Protein AF-A0AAU3Z5N7-F1 (afdb_monomer_lite)

Radius of gyration: 25.89 Å; chains: 1; bounding box: 48×49×68 Å

Structure (mmCIF, N/CA/C/O backbone):
data_AF-A0AAU3Z5N7-F1
#
_entry.id   AF-A0AAU3Z5N7-F1
#
loop_
_atom_site.group_PDB
_atom_site.id
_atom_site.type_symbol
_atom_site.label_atom_id
_atom_site.label_alt_id
_atom_site.label_comp_id
_atom_site.label_asym_id
_atom_site.label_entity_id
_atom_site.label_seq_id
_atom_site.pdbx_PDB_ins_code
_atom_site.Cartn_x
_atom_site.Cartn_y
_atom_site.Cartn_z
_atom_site.occupancy
_atom_site.B_iso_or_equiv
_atom_site.auth_seq_id
_atom_site.auth_comp_id
_atom_site.auth_asym_id
_atom_site.auth_atom_id
_atom_site.pdbx_PDB_model_num
ATOM 1 N N . MET A 1 1 ? 1.160 4.300 -37.548 1.00 35.94 1 MET A N 1
ATOM 2 C CA . MET A 1 1 ? 2.508 4.604 -38.078 1.00 35.94 1 MET A CA 1
ATOM 3 C C . MET A 1 1 ? 3.110 5.752 -37.268 1.00 35.94 1 MET A C 1
ATOM 5 O O . MET A 1 1 ? 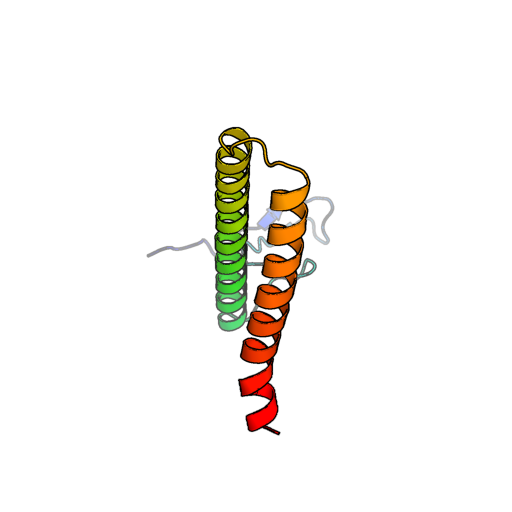2.897 6.901 -37.616 1.00 35.94 1 MET A O 1
ATOM 9 N N . SER A 1 2 ? 3.789 5.487 -36.146 1.00 40.66 2 SER A N 1
ATOM 10 C CA . SER A 1 2 ? 4.445 6.540 -35.347 1.00 40.66 2 SER A CA 1
ATOM 11 C C . SER A 1 2 ? 5.932 6.612 -35.701 1.00 40.66 2 SER A C 1
ATOM 13 O O . SER A 1 2 ? 6.791 6.013 -35.056 1.00 40.66 2 SER A O 1
ATOM 15 N N . GLY A 1 3 ? 6.230 7.313 -36.796 1.00 41.28 3 GLY A N 1
ATOM 16 C CA . GLY A 1 3 ? 7.595 7.595 -37.226 1.00 41.28 3 GLY A CA 1
ATOM 17 C C . GLY A 1 3 ? 8.229 8.659 -36.336 1.00 41.28 3 GLY A C 1
ATOM 18 O O . GLY A 1 3 ? 8.135 9.843 -36.632 1.00 41.28 3 GLY A O 1
ATOM 19 N N . ILE A 1 4 ? 8.880 8.248 -35.247 1.00 48.38 4 ILE A N 1
ATOM 20 C CA . ILE A 1 4 ? 9.827 9.124 -34.546 1.00 48.38 4 ILE A CA 1
ATOM 21 C C . ILE A 1 4 ? 11.022 9.310 -35.498 1.00 48.38 4 ILE A C 1
ATOM 23 O O . ILE A 1 4 ? 11.635 8.303 -35.873 1.00 48.38 4 ILE A O 1
ATOM 27 N N . PRO A 1 5 ? 11.358 10.539 -35.930 1.00 45.22 5 PRO A N 1
ATOM 28 C CA . PRO A 1 5 ? 12.445 10.755 -36.875 1.00 45.22 5 PRO A CA 1
ATOM 29 C C . PRO A 1 5 ? 13.765 10.246 -36.282 1.00 45.22 5 PRO A C 1
ATOM 31 O O . PRO A 1 5 ? 14.171 10.622 -35.178 1.00 45.22 5 PRO A O 1
ATOM 34 N N . LYS A 1 6 ? 14.429 9.348 -37.019 1.00 48.72 6 LYS A N 1
ATOM 35 C CA . LYS A 1 6 ? 15.771 8.851 -36.698 1.00 48.72 6 LYS A CA 1
ATOM 36 C C . LYS A 1 6 ? 16.736 10.043 -36.737 1.00 48.72 6 LYS A C 1
ATOM 38 O O . LYS A 1 6 ? 17.076 10.496 -37.821 1.00 48.72 6 LYS A O 1
ATOM 43 N N . GLY A 1 7 ? 17.169 10.545 -35.576 1.00 55.28 7 GLY A N 1
ATOM 44 C CA . GLY A 1 7 ? 18.254 11.539 -35.507 1.00 55.28 7 GLY A CA 1
ATOM 45 C C . GLY A 1 7 ? 18.000 12.826 -34.718 1.00 55.28 7 GLY A C 1
ATOM 46 O O . GLY A 1 7 ? 18.792 13.752 -34.855 1.00 55.28 7 GLY A O 1
ATOM 47 N N . LEU A 1 8 ? 16.963 12.913 -33.876 1.00 60.59 8 LEU A N 1
ATOM 48 C CA . LEU A 1 8 ? 16.818 14.044 -32.946 1.00 60.59 8 LEU A CA 1
ATOM 49 C C . LEU A 1 8 ? 18.043 14.144 -32.016 1.00 60.59 8 LEU A C 1
ATOM 51 O O . LEU A 1 8 ? 18.316 13.263 -31.193 1.00 60.59 8 LEU A O 1
ATOM 55 N N . CYS A 1 9 ? 18.786 15.234 -32.170 1.00 58.03 9 CYS A N 1
ATOM 56 C CA . CYS A 1 9 ? 19.965 15.581 -31.395 1.00 58.03 9 CYS A CA 1
ATOM 57 C C . CYS A 1 9 ? 19.800 17.020 -30.899 1.00 58.03 9 CYS A C 1
ATOM 59 O O . CYS A 1 9 ? 19.489 17.907 -31.688 1.00 58.03 9 CYS A O 1
ATOM 61 N N . ILE A 1 10 ? 20.001 17.254 -29.604 1.00 67.25 10 ILE A N 1
ATOM 62 C CA . ILE A 1 10 ? 20.034 18.604 -29.032 1.00 67.25 10 ILE A CA 1
ATOM 63 C C . ILE A 1 10 ? 21.421 19.182 -29.314 1.00 67.25 10 ILE A C 1
ATOM 65 O O . ILE A 1 10 ? 22.426 18.515 -29.064 1.00 67.25 10 ILE A O 1
ATOM 69 N N . LEU A 1 11 ? 21.485 20.398 -29.853 1.00 65.31 11 LEU A N 1
ATOM 70 C CA . LEU A 1 11 ? 22.734 21.154 -29.917 1.00 65.31 11 LEU A CA 1
ATOM 71 C C . LEU A 1 11 ? 23.054 21.633 -28.498 1.00 65.31 11 LEU A C 1
ATOM 73 O O . LEU A 1 11 ? 22.281 22.379 -27.905 1.00 65.31 11 LEU A O 1
ATOM 77 N N . ASP A 1 12 ? 24.155 21.144 -27.939 1.00 69.06 12 ASP A N 1
ATOM 78 C CA . ASP A 1 12 ? 24.581 21.426 -26.569 1.00 69.06 12 ASP A CA 1
ATOM 79 C C . ASP A 1 12 ? 26.077 21.730 -26.591 1.00 69.06 12 ASP A C 1
ATOM 81 O O . ASP A 1 12 ? 26.900 20.830 -26.766 1.00 69.06 12 ASP A O 1
ATOM 85 N N . THR A 1 13 ? 26.428 23.007 -26.435 1.00 70.25 13 THR A N 1
ATOM 86 C CA . THR A 1 13 ? 27.813 23.500 -26.489 1.00 70.25 13 THR A CA 1
ATOM 87 C C . THR A 1 13 ? 28.686 22.976 -25.350 1.00 70.25 13 THR A C 1
ATOM 89 O O . THR A 1 13 ? 29.905 23.110 -25.417 1.00 70.25 13 THR A O 1
ATOM 92 N N . LYS A 1 14 ? 28.092 22.355 -24.322 1.00 69.94 14 LYS A N 1
ATOM 93 C CA . LYS A 1 14 ? 28.804 21.770 -23.179 1.00 69.94 14 LYS A CA 1
ATOM 94 C C . LYS A 1 14 ? 29.030 20.260 -23.315 1.00 69.94 14 LYS A C 1
ATOM 96 O O . LYS A 1 14 ? 29.755 19.684 -22.507 1.00 69.94 14 LYS A O 1
ATOM 101 N N . ALA A 1 15 ? 28.421 19.604 -24.305 1.00 65.00 15 ALA A N 1
ATOM 102 C CA . ALA A 1 15 ? 28.586 18.173 -24.549 1.00 65.00 15 ALA A CA 1
ATOM 103 C C . ALA A 1 15 ? 29.794 17.885 -25.470 1.00 65.00 15 ALA A C 1
ATOM 105 O O . ALA A 1 15 ? 30.107 18.706 -26.338 1.00 65.00 15 ALA A O 1
ATOM 106 N N . PRO A 1 16 ? 30.448 16.709 -25.359 1.00 56.84 16 PRO A N 1
ATOM 107 C CA . PRO A 1 16 ? 31.515 16.316 -26.279 1.00 56.84 16 PRO A CA 1
ATOM 108 C C . PRO A 1 16 ? 31.007 16.338 -27.730 1.00 56.84 16 PRO A C 1
ATOM 110 O O . PRO A 1 16 ? 30.089 15.597 -28.079 1.00 56.84 16 PRO A O 1
ATOM 113 N N . GLY A 1 17 ? 31.571 17.215 -28.566 1.00 71.19 17 GLY A N 1
ATOM 114 C CA . GLY A 1 17 ? 31.172 17.373 -29.971 1.00 71.19 17 GLY A CA 1
ATOM 115 C C . GLY A 1 17 ? 29.951 18.270 -30.228 1.00 71.19 17 GLY A C 1
ATOM 116 O O . GLY A 1 17 ? 29.412 18.246 -31.334 1.00 71.19 17 GLY A O 1
ATOM 117 N N . GLY A 1 18 ? 29.489 19.052 -29.242 1.00 69.56 18 GLY A N 1
ATOM 118 C CA . GLY A 1 18 ? 28.448 20.077 -29.438 1.00 69.56 18 GLY A CA 1
ATOM 119 C C . GLY A 1 18 ? 27.031 19.530 -29.670 1.00 69.56 18 GLY A C 1
ATOM 120 O O .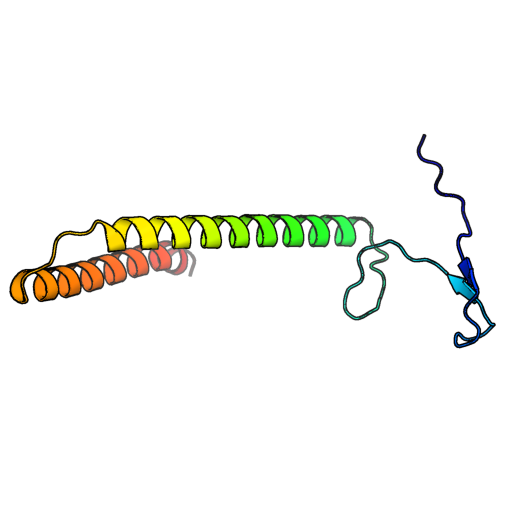 GLY A 1 18 ? 26.117 20.272 -30.038 1.00 69.56 18 GLY A O 1
ATOM 121 N N . ARG A 1 19 ? 26.847 18.213 -29.524 1.00 69.50 19 ARG A N 1
ATOM 122 C CA . ARG A 1 19 ? 25.663 17.460 -29.949 1.00 69.50 19 ARG A CA 1
ATOM 123 C C . ARG A 1 19 ? 25.328 16.380 -28.922 1.00 69.50 19 ARG A C 1
ATOM 125 O O . ARG A 1 19 ? 26.150 15.519 -28.626 1.00 69.50 19 ARG A O 1
ATOM 132 N N . ARG A 1 20 ? 24.098 16.383 -28.406 1.00 63.44 20 ARG A N 1
ATOM 133 C CA . ARG A 1 20 ? 23.571 15.373 -27.481 1.00 63.44 20 ARG A CA 1
ATOM 134 C C . ARG A 1 20 ? 22.437 14.581 -28.128 1.00 63.44 20 ARG A C 1
ATOM 136 O O . ARG A 1 20 ? 21.349 15.107 -28.353 1.00 63.44 20 ARG A O 1
ATOM 143 N N . GLN A 1 21 ? 22.661 13.290 -28.371 1.00 62.31 21 GLN A N 1
ATOM 144 C CA . GLN A 1 21 ? 21.620 12.400 -28.891 1.00 62.31 21 GLN A CA 1
ATOM 145 C C . GLN A 1 21 ? 20.472 12.265 -27.881 1.00 62.31 21 GLN A C 1
ATOM 147 O O . GLN A 1 21 ? 20.696 11.940 -26.707 1.00 62.31 21 GLN A O 1
ATOM 152 N N . VAL A 1 22 ? 19.234 12.501 -28.326 1.00 60.78 22 VAL A N 1
ATOM 153 C CA . VAL A 1 22 ? 18.085 12.445 -27.423 1.00 60.78 22 VAL A CA 1
ATOM 154 C C . VAL A 1 22 ? 17.668 10.997 -27.201 1.00 60.78 22 VAL A C 1
ATOM 156 O O . VAL A 1 22 ? 17.182 10.313 -28.096 1.00 60.78 22 VAL A O 1
ATOM 159 N N . SER A 1 23 ? 17.858 10.518 -25.974 1.00 57.91 23 SER A N 1
ATOM 160 C CA . SER A 1 23 ? 17.277 9.262 -25.503 1.00 57.91 23 SER A CA 1
ATOM 161 C C . SER A 1 23 ? 16.061 9.583 -24.638 1.00 57.91 23 SER A C 1
ATOM 163 O O . SER A 1 23 ? 16.200 9.862 -23.452 1.00 57.91 23 SER A O 1
ATOM 165 N N . TYR A 1 24 ? 14.867 9.526 -25.234 1.00 62.78 24 TYR A N 1
ATOM 166 C CA . TYR A 1 24 ? 13.576 9.647 -24.532 1.00 62.78 24 TYR A CA 1
ATOM 167 C C . TYR A 1 24 ? 13.169 8.362 -23.777 1.00 62.78 24 TYR A C 1
ATOM 169 O O . TYR A 1 24 ? 12.052 8.245 -23.283 1.00 62.78 24 TYR A O 1
ATOM 177 N N . GLY A 1 25 ? 14.040 7.349 -23.734 1.00 65.31 25 GLY A N 1
ATOM 178 C CA . GLY A 1 25 ? 13.772 6.085 -23.048 1.00 65.31 25 GLY A CA 1
ATOM 179 C C . GLY A 1 25 ? 13.996 6.178 -21.540 1.00 65.31 25 GLY A C 1
ATOM 180 O O . GLY A 1 25 ? 14.764 7.017 -21.079 1.00 65.31 25 GLY A O 1
ATOM 181 N N . VAL A 1 26 ? 13.367 5.271 -20.786 1.00 69.25 26 VAL A N 1
ATOM 182 C CA . VAL A 1 26 ? 13.572 5.122 -19.336 1.00 69.25 26 VAL A CA 1
ATOM 183 C C . VAL A 1 26 ? 15.068 5.031 -19.026 1.00 69.25 26 VAL A C 1
ATOM 185 O O . VAL A 1 26 ? 15.782 4.194 -19.593 1.00 69.25 26 VAL A O 1
ATOM 188 N N . ARG A 1 27 ? 15.535 5.919 -18.144 1.00 80.81 27 ARG A N 1
ATOM 189 C CA . ARG A 1 27 ? 16.922 5.973 -17.680 1.00 80.81 27 ARG A CA 1
ATOM 190 C C . ARG A 1 27 ? 16.975 5.529 -16.229 1.00 80.81 27 ARG A C 1
ATOM 192 O O . ARG A 1 27 ? 16.148 5.952 -15.431 1.00 80.81 27 ARG A O 1
ATOM 199 N N . VAL A 1 28 ? 17.967 4.712 -15.916 1.00 76.56 28 VAL A N 1
ATOM 200 C CA . VAL A 1 28 ? 18.304 4.296 -14.553 1.00 76.56 28 VAL A CA 1
ATOM 201 C C . VAL A 1 28 ? 19.758 4.709 -14.347 1.00 76.56 28 VAL A C 1
ATOM 203 O O . VAL A 1 28 ? 20.592 4.447 -15.215 1.00 76.56 28 VAL A O 1
ATOM 206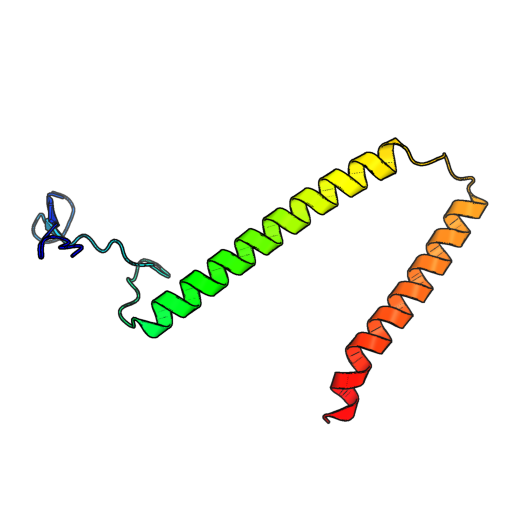 N N . ASP A 1 29 ? 20.036 5.470 -13.288 1.00 80.38 29 ASP A N 1
ATOM 207 C CA . ASP A 1 29 ? 21.368 6.016 -12.976 1.00 80.38 29 ASP A CA 1
ATOM 208 C C . ASP A 1 29 ? 22.029 6.762 -14.151 1.00 80.38 29 ASP A C 1
ATOM 210 O O . ASP A 1 29 ? 23.194 6.566 -14.498 1.00 80.38 29 ASP A O 1
ATOM 214 N N . GLY A 1 30 ? 21.244 7.584 -14.856 1.00 78.62 30 GLY A N 1
ATOM 215 C CA . GLY A 1 30 ? 21.706 8.374 -16.005 1.00 78.62 30 GLY A CA 1
ATOM 216 C C . GLY A 1 30 ? 21.929 7.579 -17.302 1.00 78.62 30 GLY A C 1
ATOM 217 O O . GLY A 1 30 ? 22.041 8.181 -18.380 1.00 78.62 30 GLY A O 1
ATOM 218 N N . LYS A 1 31 ? 21.899 6.242 -17.256 1.00 77.44 31 LYS A N 1
ATOM 219 C CA . LYS A 1 31 ? 22.064 5.354 -18.415 1.00 77.44 31 LYS A CA 1
ATOM 220 C C . LYS A 1 31 ? 20.707 4.969 -19.001 1.00 77.44 31 LYS A C 1
ATOM 222 O O . LYS A 1 31 ? 19.777 4.611 -18.286 1.00 77.44 31 LYS A O 1
ATOM 227 N N . ALA A 1 32 ? 20.581 5.043 -20.325 1.00 78.06 32 ALA A N 1
ATOM 228 C CA . ALA A 1 32 ? 19.367 4.609 -21.009 1.00 78.06 32 ALA A CA 1
ATOM 229 C C . ALA A 1 32 ? 19.276 3.075 -21.023 1.00 78.06 32 ALA A C 1
ATOM 231 O O . ALA A 1 32 ? 20.230 2.396 -21.413 1.00 78.06 32 ALA A O 1
ATOM 232 N N . LEU A 1 33 ? 18.116 2.531 -20.655 1.00 80.62 33 LEU A N 1
ATOM 233 C CA . LEU A 1 33 ? 17.853 1.098 -20.755 1.00 80.62 33 LEU A CA 1
ATOM 234 C C . LEU A 1 33 ? 17.733 0.684 -22.226 1.00 80.62 33 LEU A C 1
ATOM 236 O O . LEU A 1 33 ? 16.775 1.042 -22.912 1.00 80.62 33 LEU A O 1
ATOM 240 N N . ARG A 1 34 ? 18.708 -0.090 -22.715 1.00 78.12 34 ARG A N 1
ATOM 241 C CA . ARG A 1 34 ? 18.748 -0.540 -24.118 1.00 78.12 34 ARG A CA 1
ATOM 242 C C . ARG A 1 34 ? 17.806 -1.715 -24.394 1.00 78.12 34 ARG A C 1
ATOM 244 O O . ARG A 1 34 ? 17.203 -1.774 -25.462 1.00 78.12 34 ARG A O 1
ATOM 251 N N . SER A 1 35 ? 17.631 -2.618 -23.427 1.00 83.56 35 SER A N 1
ATOM 252 C CA . SER A 1 35 ? 16.762 -3.794 -23.576 1.00 83.56 35 SER A CA 1
ATOM 253 C C . SER A 1 35 ? 15.272 -3.401 -23.604 1.00 83.56 35 SER A C 1
ATOM 255 O O . SER A 1 35 ? 14.793 -2.756 -22.664 1.00 83.56 35 SER A O 1
ATOM 257 N N . PRO A 1 36 ? 14.500 -3.785 -24.643 1.00 83.62 36 PRO A N 1
ATOM 258 C CA . PRO A 1 36 ? 13.054 -3.551 -24.689 1.00 83.62 36 PRO A CA 1
ATOM 259 C C . PRO A 1 36 ? 12.281 -4.247 -23.561 1.00 83.62 36 PRO A C 1
ATOM 261 O O . PRO A 1 36 ? 11.352 -3.654 -23.016 1.00 83.62 36 PRO A O 1
ATOM 264 N N . ALA A 1 37 ? 12.678 -5.467 -23.185 1.00 85.75 37 ALA A N 1
ATOM 265 C CA . ALA A 1 37 ? 12.050 -6.210 -22.091 1.00 85.75 37 ALA A CA 1
ATOM 266 C C . ALA A 1 37 ? 12.271 -5.505 -20.745 1.00 85.75 37 ALA A C 1
ATOM 268 O O . ALA A 1 37 ? 11.322 -5.288 -19.995 1.00 85.75 37 ALA A O 1
ATOM 269 N N . MET A 1 38 ? 13.502 -5.045 -20.495 1.00 83.62 38 MET A N 1
ATOM 270 C CA . MET A 1 38 ? 13.836 -4.313 -19.273 1.00 83.62 38 MET A CA 1
ATOM 271 C C . MET A 1 38 ? 13.064 -2.993 -19.169 1.00 83.62 38 MET A C 1
ATOM 273 O O . MET A 1 38 ? 12.572 -2.641 -18.102 1.00 83.62 38 MET A O 1
ATOM 277 N N . ARG A 1 39 ? 12.889 -2.276 -20.288 1.00 84.69 39 ARG A N 1
ATOM 278 C CA . ARG A 1 39 ? 12.067 -1.056 -20.312 1.00 84.69 39 ARG A CA 1
ATOM 279 C C . ARG A 1 39 ? 10.620 -1.329 -19.903 1.00 84.69 39 ARG A C 1
ATOM 281 O O . ARG A 1 39 ? 10.093 -0.578 -19.091 1.00 84.69 39 ARG A O 1
ATOM 288 N N . LYS A 1 40 ? 9.998 -2.392 -20.428 1.00 87.06 40 LYS A N 1
ATOM 289 C CA . LYS A 1 40 ? 8.619 -2.768 -20.067 1.00 87.06 40 LYS A CA 1
ATOM 290 C C . LYS A 1 40 ? 8.494 -3.134 -18.589 1.00 87.06 40 LYS A C 1
ATOM 292 O O . LYS A 1 40 ? 7.555 -2.685 -17.942 1.00 87.06 40 LYS A O 1
ATOM 297 N N . LEU A 1 41 ? 9.452 -3.896 -18.059 1.00 89.81 41 LEU A N 1
ATOM 298 C CA . LEU A 1 41 ? 9.475 -4.280 -16.648 1.00 89.81 41 LEU A CA 1
ATOM 299 C C . LEU A 1 41 ? 9.545 -3.047 -15.745 1.00 89.81 41 LEU A C 1
ATOM 301 O O . LEU A 1 41 ? 8.705 -2.881 -14.866 1.00 89.81 41 LEU A O 1
ATOM 305 N N . VAL A 1 42 ? 10.498 -2.147 -16.003 1.00 88.25 42 VAL A N 1
ATOM 306 C CA . VAL A 1 42 ? 10.664 -0.935 -15.190 1.00 88.25 42 VAL A CA 1
ATOM 307 C C . VAL A 1 42 ? 9.441 -0.023 -15.300 1.00 88.25 42 VAL A C 1
ATOM 309 O O . VAL A 1 42 ? 9.002 0.526 -14.297 1.00 88.25 42 VAL A O 1
ATOM 312 N N . GLN A 1 43 ? 8.838 0.104 -16.485 1.00 87.06 43 GLN A N 1
ATOM 313 C CA . GLN A 1 43 ? 7.592 0.859 -16.649 1.00 87.06 43 GLN A CA 1
ATOM 314 C C . GLN A 1 43 ? 6.433 0.264 -15.840 1.00 87.06 43 GLN A C 1
ATOM 316 O O . GLN A 1 43 ? 5.700 1.020 -15.206 1.00 87.06 43 GLN A O 1
ATOM 321 N N . GLY A 1 44 ? 6.282 -1.064 -15.841 1.00 90.75 44 GLY A N 1
ATOM 322 C CA . GLY A 1 44 ? 5.286 -1.758 -15.022 1.00 90.75 44 GLY A CA 1
ATOM 323 C C . GLY A 1 44 ? 5.510 -1.507 -13.533 1.00 90.75 44 GLY A C 1
ATOM 324 O O . GLY A 1 44 ? 4.610 -1.032 -12.852 1.00 90.75 44 GLY A O 1
ATOM 325 N N . LEU A 1 45 ? 6.745 -1.691 -13.063 1.00 92.62 45 LEU A N 1
ATOM 326 C CA . LEU A 1 45 ? 7.107 -1.461 -11.666 1.00 92.62 45 LEU A CA 1
ATOM 327 C C . LEU A 1 45 ? 6.828 -0.020 -11.217 1.00 92.62 45 LEU A C 1
ATOM 329 O O . LEU A 1 45 ? 6.275 0.199 -10.142 1.00 92.62 45 LEU A O 1
ATOM 333 N N . VAL A 1 46 ? 7.190 0.969 -12.039 1.00 89.75 46 VAL A N 1
ATOM 334 C CA . VAL A 1 46 ? 6.914 2.381 -11.743 1.00 89.75 46 VAL A CA 1
ATOM 335 C C . VAL A 1 46 ? 5.409 2.627 -11.675 1.00 89.75 46 VAL A C 1
ATOM 337 O O . VAL A 1 46 ? 4.945 3.272 -10.738 1.00 89.75 46 VAL A O 1
ATOM 340 N N . ARG A 1 47 ? 4.635 2.090 -12.624 1.00 92.12 47 ARG A N 1
ATOM 341 C CA . ARG A 1 47 ? 3.172 2.216 -12.627 1.00 92.12 47 ARG A CA 1
ATOM 342 C C . ARG A 1 47 ? 2.556 1.622 -11.362 1.00 92.12 47 ARG A C 1
ATOM 344 O O . ARG A 1 47 ? 1.730 2.282 -10.735 1.00 92.12 47 ARG A O 1
ATOM 351 N N . ASP A 1 48 ? 2.967 0.419 -10.980 1.00 93.56 48 ASP A N 1
ATOM 352 C CA . ASP A 1 48 ? 2.441 -0.263 -9.798 1.00 93.56 48 ASP A CA 1
ATOM 353 C C . ASP A 1 48 ? 2.823 0.481 -8.519 1.00 93.56 48 ASP A C 1
ATOM 355 O O . ASP A 1 48 ? 1.991 0.660 -7.631 1.00 93.56 48 ASP A O 1
ATOM 359 N N . ARG A 1 49 ? 4.053 1.006 -8.446 1.00 92.62 49 ARG A N 1
ATOM 360 C CA . ARG A 1 49 ? 4.500 1.802 -7.300 1.00 92.62 49 ARG A CA 1
ATOM 361 C C . ARG A 1 49 ? 3.725 3.109 -7.166 1.00 92.62 49 ARG A C 1
ATOM 363 O O . ARG A 1 49 ? 3.376 3.483 -6.051 1.00 92.62 49 ARG A O 1
ATOM 370 N N . VAL A 1 50 ? 3.435 3.781 -8.280 1.00 93.38 50 VAL A N 1
ATOM 371 C CA . VAL A 1 50 ? 2.602 4.993 -8.296 1.00 93.38 50 VAL A CA 1
ATOM 372 C C . VAL A 1 50 ? 1.171 4.671 -7.872 1.00 93.38 50 VAL A C 1
ATOM 374 O O . VAL A 1 50 ? 0.619 5.363 -7.023 1.00 93.38 50 VAL A O 1
ATOM 377 N N . ALA A 1 51 ? 0.581 3.598 -8.404 1.00 93.12 51 ALA A N 1
ATOM 378 C CA . ALA A 1 51 ? -0.765 3.175 -8.027 1.00 93.12 51 ALA A CA 1
ATOM 379 C C . ALA A 1 51 ? -0.858 2.808 -6.537 1.00 93.12 51 ALA A C 1
ATOM 381 O O . ALA A 1 51 ? -1.849 3.128 -5.884 1.00 93.12 51 ALA A O 1
ATOM 382 N N . PHE A 1 52 ? 0.175 2.160 -5.996 1.00 93.62 52 PHE A N 1
ATOM 383 C CA . PHE A 1 52 ? 0.273 1.856 -4.574 1.00 93.62 52 PHE A CA 1
ATOM 384 C C . PHE A 1 52 ? 0.367 3.129 -3.726 1.00 93.62 52 PHE A C 1
ATOM 386 O O . PHE A 1 52 ? -0.406 3.286 -2.788 1.00 93.62 52 PHE A O 1
ATOM 393 N N . ALA A 1 53 ? 1.244 4.066 -4.092 1.00 92.62 53 ALA A N 1
ATOM 394 C CA . ALA A 1 53 ? 1.394 5.329 -3.370 1.00 92.62 53 ALA A CA 1
ATOM 395 C C . ALA A 1 53 ? 0.095 6.156 -3.363 1.00 92.62 53 ALA A C 1
ATOM 397 O O . ALA A 1 53 ? -0.260 6.750 -2.347 1.00 92.62 53 ALA A O 1
ATOM 398 N N . GLU A 1 54 ? -0.646 6.167 -4.475 1.00 93.50 54 GLU A N 1
ATOM 399 C CA . GLU A 1 54 ? -1.935 6.860 -4.537 1.00 93.50 54 GLU A CA 1
ATOM 400 C C . GLU A 1 54 ? -2.987 6.186 -3.647 1.00 93.50 54 GLU A C 1
ATOM 402 O O . GLU A 1 54 ? -3.745 6.869 -2.960 1.00 93.50 54 GLU A O 1
ATOM 407 N N . ARG A 1 55 ? -3.006 4.847 -3.587 1.00 93.25 55 ARG A N 1
ATOM 408 C CA . ARG A 1 55 ? -3.864 4.120 -2.639 1.00 93.25 55 ARG A CA 1
ATOM 409 C C . ARG A 1 55 ? -3.525 4.469 -1.196 1.00 93.25 55 ARG A C 1
ATOM 411 O O . ARG A 1 55 ? -4.437 4.817 -0.457 1.00 93.25 55 ARG A O 1
ATOM 418 N N . GLU A 1 56 ? -2.246 4.455 -0.817 1.00 94.12 56 GLU A N 1
ATOM 419 C CA . GLU A 1 56 ? -1.818 4.833 0.539 1.00 94.12 56 GLU A CA 1
ATOM 420 C C . GLU A 1 56 ? -2.261 6.258 0.894 1.00 94.12 56 GLU A C 1
ATOM 422 O O . GLU A 1 56 ? -2.745 6.509 1.997 1.00 94.12 56 GLU A O 1
ATOM 427 N N . ARG A 1 57 ? -2.161 7.194 -0.056 1.00 89.81 57 ARG A N 1
ATOM 428 C CA . ARG A 1 57 ? -2.622 8.573 0.129 1.00 89.81 57 ARG A CA 1
ATOM 429 C C . ARG A 1 57 ? -4.134 8.651 0.358 1.00 89.81 57 ARG A C 1
ATOM 431 O O . ARG A 1 57 ? -4.590 9.365 1.254 1.00 89.81 57 ARG A O 1
ATOM 438 N N . LEU A 1 58 ? -4.918 7.934 -0.446 1.00 92.44 58 LEU A N 1
ATOM 439 C CA . LEU A 1 58 ? -6.373 7.889 -0.303 1.00 92.44 58 LEU A CA 1
ATOM 440 C C . LEU A 1 58 ? -6.783 7.236 1.020 1.00 92.44 58 LEU A C 1
ATOM 442 O O . LEU A 1 58 ? -7.646 7.774 1.714 1.00 92.44 58 LEU A O 1
ATOM 446 N N . GLU A 1 59 ? -6.134 6.139 1.401 1.00 92.31 59 GLU A N 1
ATOM 447 C CA . GLU A 1 59 ? -6.357 5.458 2.676 1.00 92.31 59 GLU A CA 1
ATOM 448 C C . GLU A 1 59 ? -6.026 6.368 3.860 1.00 92.31 59 GLU A C 1
ATOM 450 O O . GLU A 1 59 ? -6.855 6.505 4.755 1.00 92.31 59 GLU A O 1
ATOM 455 N N . ALA A 1 60 ? -4.891 7.072 3.836 1.00 91.06 60 ALA A N 1
ATOM 456 C CA . ALA A 1 60 ? -4.531 8.034 4.877 1.00 91.06 60 ALA A CA 1
ATOM 457 C C . ALA A 1 60 ? -5.598 9.131 5.028 1.00 91.06 60 ALA A C 1
ATOM 459 O O . ALA A 1 60 ? -6.097 9.363 6.128 1.00 91.06 60 ALA A O 1
ATOM 460 N N . SER A 1 61 ? -6.037 9.730 3.915 1.00 90.81 61 SER A N 1
ATOM 461 C CA . SER A 1 61 ? -7.098 10.750 3.934 1.00 90.81 61 SER A CA 1
ATOM 462 C C . SER A 1 61 ? -8.440 10.205 4.441 1.00 90.81 61 SER A C 1
ATOM 464 O O . SER A 1 61 ? -9.242 10.911 5.055 1.00 90.81 61 SER A O 1
ATOM 466 N N . TRP A 1 62 ? -8.732 8.934 4.163 1.00 92.06 62 TRP A N 1
ATOM 467 C CA . TRP A 1 62 ? -9.924 8.274 4.671 1.00 92.06 62 TRP A CA 1
ATOM 468 C C . TRP A 1 62 ? -9.816 8.031 6.179 1.00 92.06 62 TRP A C 1
ATOM 470 O O . TRP A 1 62 ? -10.750 8.380 6.898 1.00 92.06 62 TRP A O 1
ATOM 480 N N . VAL A 1 63 ? -8.671 7.542 6.665 1.00 90.81 63 VAL A N 1
ATOM 481 C CA . VAL A 1 63 ? -8.397 7.352 8.096 1.00 90.81 63 VAL A CA 1
ATOM 482 C C . VAL A 1 63 ? -8.508 8.671 8.857 1.00 90.81 63 VAL A C 1
ATOM 484 O O . VAL A 1 63 ? -9.168 8.706 9.890 1.00 90.81 63 VAL A O 1
ATOM 487 N N . GLU A 1 64 ? -7.947 9.766 8.343 1.00 88.62 64 GLU A N 1
ATOM 488 C CA . GLU A 1 64 ? -8.059 11.091 8.969 1.00 88.62 64 GLU A CA 1
ATOM 489 C C . GLU A 1 64 ? -9.519 11.527 9.145 1.00 88.62 64 GLU A C 1
ATOM 491 O O . GLU A 1 64 ? -9.910 11.966 10.228 1.00 88.62 64 GLU A O 1
ATOM 496 N N . ARG A 1 65 ? -10.362 11.333 8.123 1.00 90.06 65 ARG A N 1
ATOM 497 C CA . ARG A 1 65 ? -11.803 11.631 8.213 1.00 90.06 65 ARG A CA 1
ATOM 498 C C . ARG A 1 65 ? -12.519 10.763 9.244 1.00 90.06 65 ARG A C 1
ATOM 500 O O . ARG A 1 65 ? -13.379 11.260 9.972 1.00 90.06 65 ARG A O 1
ATOM 507 N N . GLN A 1 66 ? -12.171 9.478 9.318 1.00 88.62 66 GLN A N 1
ATOM 508 C CA . GLN A 1 66 ? -12.742 8.577 10.319 1.00 88.62 66 GLN A CA 1
ATOM 509 C C . GLN A 1 66 ? -12.309 8.970 11.733 1.00 88.62 66 GLN A C 1
ATOM 511 O O . GLN A 1 66 ? -13.146 9.007 12.627 1.00 88.62 66 GLN A O 1
ATOM 516 N N . LEU A 1 67 ? -11.038 9.331 11.932 1.00 85.81 67 LEU A N 1
ATOM 517 C CA . LEU A 1 67 ? -10.526 9.807 13.219 1.00 85.81 67 LEU A CA 1
ATOM 518 C C . LEU A 1 67 ? -11.200 11.110 13.657 1.00 85.81 67 LEU A C 1
ATOM 520 O O . LEU A 1 67 ? -11.548 11.237 14.826 1.00 85.81 67 LEU A O 1
ATOM 524 N N . ALA A 1 68 ? -11.439 12.042 12.731 1.00 83.94 68 ALA A N 1
ATOM 525 C CA . ALA A 1 68 ? -12.148 13.287 13.024 1.00 83.94 68 ALA A CA 1
ATOM 526 C C . ALA A 1 68 ? -13.607 13.060 13.460 1.00 83.94 68 ALA A C 1
ATOM 528 O O . ALA A 1 68 ? -14.155 13.856 14.217 1.00 83.94 68 ALA A O 1
ATOM 529 N N . THR A 1 69 ? -14.223 11.967 13.004 1.00 86.00 69 THR A N 1
ATOM 530 C CA . THR A 1 69 ? -15.619 11.613 13.315 1.00 86.00 69 THR A CA 1
ATOM 531 C C . THR 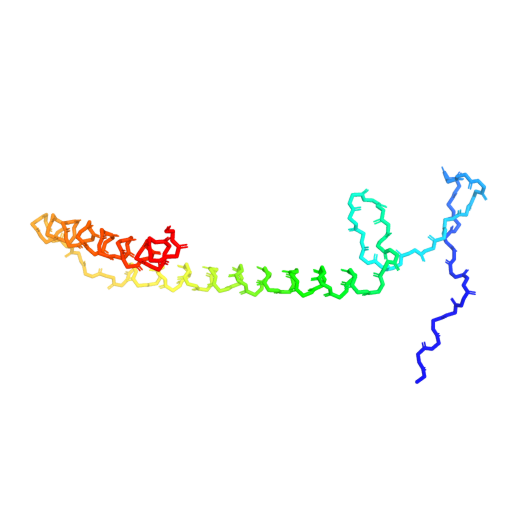A 1 69 ? -15.717 10.575 14.442 1.00 86.00 69 THR A C 1
ATOM 533 O O . THR A 1 69 ? -16.812 10.194 14.856 1.00 86.00 69 THR A O 1
ATOM 536 N N . ALA A 1 70 ? -14.584 10.086 14.951 1.00 81.31 70 ALA A N 1
ATOM 537 C CA . ALA A 1 70 ? -14.569 9.015 15.932 1.00 81.31 70 ALA A CA 1
ATOM 538 C C . ALA A 1 70 ? -15.096 9.503 17.296 1.00 81.31 70 ALA A C 1
ATOM 540 O O . ALA A 1 70 ? -14.726 10.588 17.754 1.00 81.31 70 ALA A O 1
ATOM 541 N N . PRO A 1 71 ? -15.925 8.699 17.988 1.00 84.56 71 PRO A N 1
ATOM 542 C CA . PRO A 1 71 ? -16.365 9.031 19.333 1.00 84.56 71 PRO A CA 1
ATOM 543 C C . PRO A 1 71 ? -15.176 9.037 20.299 1.00 84.56 71 PRO A C 1
ATOM 545 O O . PRO A 1 71 ? -14.262 8.214 20.199 1.00 84.56 71 PRO A O 1
ATOM 548 N N . GLN A 1 72 ? -15.210 9.951 21.270 1.00 85.56 72 GLN A N 1
ATOM 549 C CA . GLN A 1 72 ? -14.202 10.005 22.325 1.00 85.56 72 GLN A CA 1
ATOM 550 C C . GLN A 1 72 ? -14.270 8.730 23.171 1.00 85.56 72 GLN A C 1
ATOM 552 O O . GLN A 1 72 ? -15.329 8.349 23.671 1.00 85.56 72 GLN A O 1
ATOM 557 N N . LEU A 1 73 ? -13.130 8.060 23.319 1.00 87.06 73 LEU A N 1
ATOM 558 C CA . LEU A 1 73 ? -13.033 6.803 24.053 1.00 87.06 73 LEU A CA 1
ATOM 559 C C . LEU A 1 73 ? -12.706 7.063 25.520 1.00 87.06 73 LEU A C 1
ATOM 561 O O . LEU A 1 73 ? -11.820 7.850 25.848 1.00 87.06 73 LEU A O 1
ATOM 565 N N . THR A 1 74 ? -13.348 6.315 26.412 1.00 91.56 74 THR A N 1
ATOM 566 C CA . THR A 1 74 ? -12.923 6.265 27.815 1.00 91.56 74 THR A CA 1
ATOM 567 C C . THR A 1 74 ? -11.559 5.576 27.943 1.00 91.56 74 THR A C 1
ATOM 569 O O . THR A 1 74 ? -11.173 4.746 27.111 1.00 91.56 74 THR A O 1
ATOM 572 N N . ALA A 1 75 ? -10.829 5.855 29.028 1.00 89.69 75 ALA A N 1
ATOM 573 C CA . ALA A 1 75 ? -9.514 5.254 29.278 1.00 89.69 75 ALA A CA 1
ATOM 574 C C . ALA A 1 75 ? -9.546 3.710 29.272 1.00 89.69 75 ALA A C 1
ATOM 576 O O . ALA A 1 75 ? -8.617 3.060 28.782 1.00 89.69 75 ALA A O 1
ATOM 577 N N . TYR A 1 76 ? -10.638 3.115 29.765 1.00 92.31 76 TYR A N 1
ATOM 578 C CA . TYR A 1 76 ? -10.840 1.666 29.759 1.00 92.31 76 TYR A CA 1
ATOM 579 C C . TYR A 1 76 ? -11.028 1.111 28.338 1.00 92.31 76 TYR A C 1
ATOM 581 O O . TYR A 1 76 ? -10.348 0.154 27.958 1.00 92.31 76 TYR A O 1
ATOM 589 N N . GLN A 1 77 ? -11.876 1.746 27.523 1.00 91.50 77 GLN A N 1
ATOM 590 C CA . GLN A 1 77 ? -12.090 1.354 26.124 1.00 91.50 77 GLN A CA 1
ATOM 591 C C . GLN A 1 77 ? -10.799 1.476 25.302 1.00 91.50 77 GLN A C 1
ATOM 593 O O . GLN A 1 77 ? -10.456 0.565 24.549 1.00 91.50 77 GLN A O 1
ATOM 598 N N . ALA A 1 78 ? -10.018 2.542 25.507 1.00 89.25 78 ALA A N 1
ATOM 599 C CA . ALA A 1 78 ? -8.723 2.713 24.852 1.00 89.25 78 ALA A CA 1
ATOM 600 C C . ALA A 1 78 ? -7.725 1.598 25.225 1.00 89.25 78 ALA A C 1
ATOM 602 O O . ALA A 1 78 ? -7.029 1.065 24.355 1.00 89.25 78 ALA A O 1
ATOM 603 N N . LYS A 1 79 ? -7.668 1.196 26.505 1.00 92.56 79 LYS A N 1
ATOM 604 C CA . LY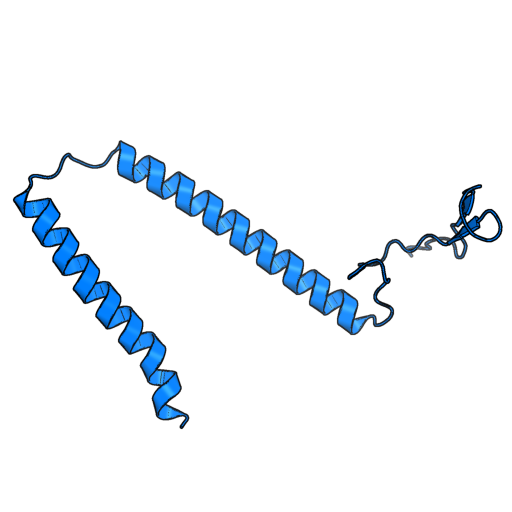S A 1 79 ? -6.830 0.073 26.964 1.00 92.56 79 LYS A CA 1
ATOM 605 C C . LYS A 1 79 ? -7.262 -1.251 26.329 1.00 92.56 79 LYS A C 1
ATOM 607 O O . LYS A 1 79 ? -6.406 -2.026 25.901 1.00 92.56 79 LYS A O 1
ATOM 612 N N . MET A 1 80 ? -8.568 -1.494 26.234 1.00 94.94 80 MET A N 1
ATOM 613 C CA . MET A 1 80 ? -9.119 -2.691 25.597 1.00 94.94 80 MET A CA 1
ATOM 614 C C . MET A 1 80 ? -8.761 -2.753 24.107 1.00 94.94 80 MET A C 1
ATOM 616 O O . MET A 1 80 ? -8.224 -3.762 23.654 1.00 94.94 80 MET A O 1
ATOM 620 N N . LEU A 1 81 ? -8.952 -1.660 23.363 1.00 91.56 81 LEU A N 1
ATOM 621 C CA . LEU A 1 81 ? -8.607 -1.593 21.939 1.00 91.56 81 LEU A CA 1
ATOM 622 C C . LEU A 1 81 ? -7.111 -1.797 21.682 1.00 91.56 81 LEU A C 1
ATOM 624 O O . LEU A 1 81 ? -6.746 -2.467 20.719 1.00 91.56 81 LEU A O 1
ATOM 628 N N . ARG A 1 82 ? -6.229 -1.289 22.556 1.00 92.44 82 ARG A N 1
ATOM 629 C CA . ARG A 1 82 ? -4.782 -1.560 22.461 1.00 92.44 82 ARG A CA 1
ATOM 630 C C . ARG A 1 82 ? -4.469 -3.051 22.584 1.00 92.44 82 ARG A C 1
ATOM 632 O O . ARG A 1 82 ? -3.628 -3.548 21.842 1.00 92.44 82 ARG A O 1
ATOM 639 N N . ARG A 1 83 ? -5.145 -3.765 23.489 1.00 93.88 83 ARG A N 1
ATOM 640 C CA . ARG A 1 83 ? -4.969 -5.215 23.653 1.00 93.88 83 ARG A CA 1
ATOM 641 C C . ARG A 1 83 ? -5.451 -5.971 22.416 1.00 93.88 83 ARG A C 1
ATOM 643 O O . ARG A 1 83 ? -4.683 -6.736 21.845 1.00 93.88 83 ARG A O 1
ATOM 650 N N . VAL A 1 84 ? -6.663 -5.664 21.950 1.00 94.56 84 VAL A N 1
ATOM 651 C CA . VAL A 1 84 ? -7.243 -6.271 20.740 1.00 94.56 84 VAL A CA 1
ATOM 652 C C . VAL A 1 84 ? -6.359 -6.017 19.516 1.00 94.56 84 VAL A C 1
ATOM 654 O O . VAL A 1 84 ? -6.096 -6.938 18.748 1.00 94.56 84 VAL A O 1
ATOM 657 N N . LYS A 1 85 ? -5.825 -4.799 19.357 1.00 94.00 85 LYS A N 1
ATOM 658 C CA . LYS A 1 85 ? -4.878 -4.468 18.283 1.00 94.00 85 LYS A CA 1
ATOM 659 C C . LYS A 1 85 ? -3.646 -5.373 18.317 1.00 94.00 85 LYS A C 1
ATOM 661 O O . LYS A 1 85 ? -3.248 -5.892 17.274 1.00 94.00 85 LYS A O 1
ATOM 666 N N . THR A 1 86 ? -3.036 -5.560 19.486 1.00 94.06 86 THR A N 1
ATOM 667 C CA . THR A 1 86 ? -1.860 -6.429 19.647 1.00 94.06 86 THR A CA 1
ATOM 668 C C . THR A 1 86 ? -2.178 -7.876 19.276 1.00 94.06 86 THR A C 1
ATOM 670 O O . THR A 1 86 ? -1.422 -8.484 18.517 1.00 94.06 86 THR A O 1
ATOM 673 N N . ASP A 1 87 ? -3.312 -8.403 19.739 1.00 94.19 87 ASP A N 1
ATOM 674 C CA . ASP A 1 87 ? -3.731 -9.777 19.450 1.00 94.19 87 ASP A CA 1
ATOM 675 C C . ASP A 1 87 ? -3.983 -9.980 17.947 1.00 94.19 87 ASP A C 1
ATOM 677 O O . ASP A 1 87 ? -3.451 -10.916 17.348 1.00 94.19 87 ASP A O 1
ATOM 681 N N . LEU A 1 88 ? -4.690 -9.048 17.299 1.00 93.50 88 LEU A N 1
ATOM 682 C CA . LEU A 1 88 ? -4.914 -9.074 15.849 1.00 93.50 88 LEU A CA 1
ATOM 683 C C . LEU A 1 88 ? -3.606 -8.983 15.058 1.00 93.50 88 LEU A C 1
ATOM 685 O O . LEU A 1 88 ? -3.427 -9.702 14.077 1.00 93.50 88 LEU A O 1
ATOM 689 N N . THR A 1 89 ? -2.669 -8.141 15.501 1.00 92.31 89 THR A N 1
ATOM 690 C CA . THR A 1 89 ? -1.358 -7.992 14.850 1.00 92.31 89 THR A CA 1
ATOM 691 C C . THR A 1 89 ? -0.556 -9.289 14.951 1.00 92.31 89 THR A C 1
ATOM 693 O O . THR A 1 89 ? 0.069 -9.716 13.981 1.00 92.31 89 THR A O 1
ATOM 696 N N . LYS A 1 90 ? -0.610 -9.959 16.108 1.00 91.56 90 LYS A N 1
ATOM 697 C CA . LYS A 1 90 ? 0.042 -11.252 16.327 1.00 91.56 90 LYS A CA 1
ATOM 698 C C . LYS A 1 90 ? -0.541 -12.340 15.421 1.00 91.56 90 LYS A C 1
ATOM 700 O O . LYS A 1 90 ? 0.226 -13.082 14.814 1.00 91.56 90 LYS A O 1
ATOM 705 N N . VAL A 1 91 ? -1.868 -12.397 15.286 1.00 92.31 91 VAL A N 1
ATOM 706 C CA . VAL A 1 91 ? -2.563 -13.356 14.406 1.00 92.31 91 VAL A CA 1
ATOM 707 C C . VAL A 1 91 ? -2.277 -13.083 12.926 1.00 92.31 91 VAL A C 1
ATOM 709 O O . VAL A 1 91 ? -2.042 -14.013 12.155 1.00 92.31 91 VAL A O 1
ATOM 712 N N . ALA A 1 92 ? -2.273 -11.817 12.508 1.00 89.50 92 ALA A N 1
ATOM 713 C CA . ALA A 1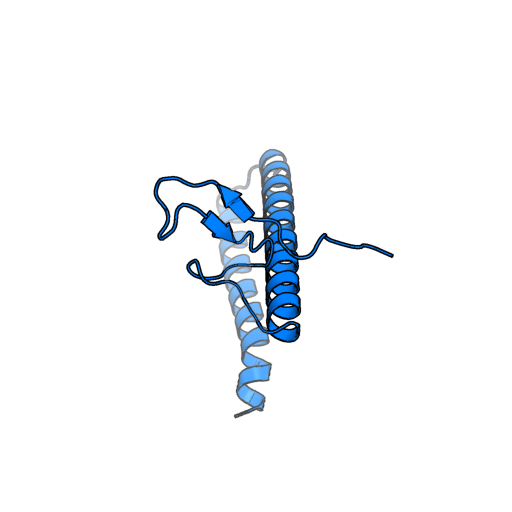 92 ? -1.935 -11.449 11.136 1.00 89.50 92 ALA A CA 1
ATOM 714 C C . ALA A 1 92 ? -0.498 -11.866 10.792 1.00 89.50 92 ALA A C 1
ATOM 716 O O . ALA A 1 92 ? -0.264 -12.489 9.756 1.00 89.50 92 ALA A O 1
ATOM 717 N N . ARG A 1 93 ? 0.446 -11.606 11.706 1.00 86.88 93 ARG A N 1
ATOM 718 C CA . ARG A 1 93 ? 1.845 -12.010 11.556 1.00 86.88 93 ARG A CA 1
ATOM 719 C C . ARG A 1 93 ? 1.997 -13.527 11.457 1.00 86.88 93 ARG A C 1
ATOM 721 O O . ARG A 1 93 ? 2.669 -14.007 10.547 1.00 86.88 93 ARG A O 1
ATOM 728 N N . SER A 1 94 ? 1.339 -14.290 12.331 1.00 84.38 94 SER A N 1
ATOM 729 C CA . SER A 1 94 ? 1.409 -15.754 12.270 1.00 84.38 94 SER A CA 1
ATOM 730 C C . SER A 1 94 ? 0.835 -16.304 10.963 1.00 84.38 94 SER A C 1
ATOM 732 O O . SER A 1 94 ? 1.444 -17.192 10.378 1.00 84.38 94 SER A O 1
ATOM 734 N N . ARG A 1 95 ? -0.268 -15.734 10.451 1.00 80.06 95 ARG A N 1
ATOM 735 C CA . ARG A 1 95 ? -0.847 -16.120 9.151 1.00 80.06 95 ARG A CA 1
ATOM 736 C C . ARG A 1 95 ? 0.073 -15.816 7.968 1.00 80.06 95 ARG A C 1
ATOM 738 O O . ARG A 1 95 ? 0.108 -16.596 7.024 1.00 80.06 95 ARG A O 1
ATOM 745 N N . SER A 1 96 ? 0.817 -14.709 8.003 1.00 73.81 96 SER A N 1
ATOM 746 C CA . SER A 1 96 ? 1.789 -14.387 6.945 1.00 73.81 96 SER A CA 1
ATOM 747 C C . SER A 1 96 ? 3.041 -15.268 6.980 1.00 73.81 96 SER A C 1
ATOM 749 O O . SER A 1 96 ? 3.635 -15.527 5.939 1.00 73.81 96 SER A O 1
ATOM 751 N N . GLU A 1 97 ? 3.436 -15.751 8.162 1.00 68.31 97 GLU A N 1
ATOM 752 C CA . GLU A 1 97 ? 4.611 -16.615 8.339 1.00 68.31 97 GLU A CA 1
ATOM 753 C C . GLU A 1 97 ? 4.303 -18.105 8.078 1.00 68.31 97 GLU A C 1
ATOM 755 O O . GLU A 1 97 ? 5.207 -18.883 7.778 1.00 68.31 97 GLU A O 1
ATOM 760 N N . GLU A 1 98 ? 3.037 -18.518 8.158 1.00 59.50 98 GLU A N 1
ATOM 761 C CA . GLU A 1 98 ? 2.592 -19.902 7.957 1.00 59.50 98 GLU A CA 1
ATOM 762 C C . GLU A 1 98 ? 2.938 -20.511 6.579 1.00 59.50 98 GLU A C 1
ATOM 764 O O . GLU A 1 98 ? 3.454 -21.632 6.551 1.00 59.50 98 GLU A O 1
ATOM 769 N N . PRO A 1 99 ? 2.744 -19.821 5.433 1.00 59.88 99 PRO A N 1
ATOM 770 C CA . PRO A 1 99 ? 3.165 -20.352 4.135 1.00 59.88 99 PRO A CA 1
ATOM 771 C C . PRO A 1 99 ? 4.693 -20.419 3.978 1.00 59.88 99 PRO A C 1
ATOM 773 O O . PRO A 1 99 ? 5.184 -21.297 3.276 1.00 59.88 99 PRO A O 1
ATOM 776 N N . ALA A 1 100 ? 5.455 -19.553 4.660 1.00 58.25 100 ALA A N 1
ATOM 777 C CA . ALA A 1 100 ? 6.920 -19.566 4.609 1.00 58.25 100 ALA A CA 1
ATOM 778 C C . ALA A 1 100 ? 7.531 -20.755 5.374 1.00 58.25 100 ALA A C 1
ATOM 780 O O . ALA A 1 100 ? 8.588 -21.246 4.996 1.00 58.25 100 ALA A O 1
ATOM 781 N N . ARG A 1 101 ? 6.857 -21.247 6.424 1.00 58.28 101 ARG A N 1
ATOM 782 C CA . ARG A 1 101 ? 7.319 -22.395 7.226 1.00 58.28 101 ARG A CA 1
ATOM 783 C C . ARG A 1 101 ? 6.960 -23.759 6.635 1.00 58.28 101 ARG A C 1
ATOM 785 O O . ARG A 1 101 ? 7.600 -24.734 6.987 1.00 58.28 101 ARG A O 1
ATOM 792 N N . ARG A 1 102 ? 5.944 -23.847 5.767 1.00 57.66 102 ARG A N 1
ATOM 793 C CA . ARG A 1 102 ? 5.566 -25.103 5.081 1.00 57.66 102 ARG A CA 1
ATOM 794 C C . ARG A 1 102 ? 6.411 -25.401 3.836 1.00 57.66 102 ARG A C 1
ATOM 796 O O . ARG A 1 102 ? 6.306 -26.494 3.295 1.00 57.66 102 ARG A O 1
ATOM 803 N N . ALA A 1 103 ? 7.185 -24.425 3.362 1.00 55.31 103 ALA A N 1
ATOM 804 C CA . ALA A 1 103 ? 8.043 -24.536 2.183 1.00 55.31 103 ALA A CA 1
ATOM 805 C C . ALA A 1 103 ? 9.530 -24.795 2.517 1.00 55.31 103 ALA A C 1
ATOM 807 O O . ALA A 1 103 ? 10.342 -24.854 1.595 1.00 55.31 103 ALA A O 1
ATOM 808 N N . ALA A 1 104 ? 9.876 -24.911 3.805 1.00 51.31 104 ALA A N 1
ATOM 809 C CA . ALA A 1 104 ? 11.207 -25.238 4.323 1.00 51.31 104 ALA A CA 1
ATOM 810 C C . ALA A 1 104 ? 11.207 -26.656 4.903 1.00 51.31 104 ALA A C 1
ATOM 812 O O . ALA A 1 104 ? 12.252 -27.329 4.777 1.00 51.31 104 ALA A O 1
#

Foldseek 3Di:
DDCPDPFDWDQQCPDVPRTHTDDPADDDPNHHDPDPVVSVVVVVVVVVVVVVVVVVVVVVVVVVVCVVVDDDDDPVRVVVVVVVVVVVVVVVVCVVCVVVVVVD

Secondary structure (DSSP, 8-state):
-----TT-EEE-TTSTTSEEE---S-EETTEE---HHHHHHHHHHHHHHHHHHHHHHHHHHHHHHHHHHPPPPPHHHHHHHHHHHHHHHHHHHHHHHHHHHS--

Sequence (104 aa):
MSGIPKGLCILDTKAPGGRRQVSYGVRVDGKALRSPAMRKLVQGLVRDRVAFAERERLEASWVERQLATAPQLTAYQAKMLRRVKTDLTKVARSRSEEPARRAA

pLDDT: mean 78.93, std 15.23, range [35.94, 94.94]